Protein AF-A0A9X1K9W8-F1 (afdb_monomer)

pLDDT: mean 86.73, std 12.03, range [35.12, 96.44]

Secondary structure (DSSP, 8-state):
-EEEE--GGGTTTTHHHHHH-B-SS-SSSSHHHHHHHHHHHHHTT-EEEEE-SSEEEEEEEEE-SS-EEEEEEEEEES---HHHHHHHHHHHHHHHHHTT---

Mean predicted aligned error: 5.02 Å

Structure (mmCIF, N/CA/C/O backbone):
data_AF-A0A9X1K9W8-F1
#
_entry.id   AF-A0A9X1K9W8-F1
#
loop_
_atom_site.group_PDB
_atom_site.id
_atom_site.type_symbol
_atom_site.label_atom_id
_atom_site.label_alt_id
_atom_site.label_comp_id
_atom_site.label_asym_id
_atom_site.label_entity_id
_atom_site.label_seq_id
_atom_site.pdbx_PDB_ins_code
_atom_site.Cartn_x
_atom_site.Cartn_y
_atom_site.Cartn_z
_atom_site.occupancy
_atom_site.B_iso_or_equiv
_atom_site.auth_seq_id
_atom_site.auth_comp_id
_atom_site.auth_asym_id
_atom_site.auth_atom_id
_atom_site.pdbx_PDB_model_num
ATOM 1 N N . MET A 1 1 ? -7.335 -14.159 1.766 1.00 75.75 1 MET A N 1
ATOM 2 C CA . MET A 1 1 ? -6.665 -12.857 1.565 1.00 75.75 1 MET A CA 1
ATOM 3 C C . MET A 1 1 ? -6.883 -12.482 0.119 1.00 75.75 1 MET A C 1
ATOM 5 O O . MET A 1 1 ? -6.653 -13.334 -0.727 1.00 75.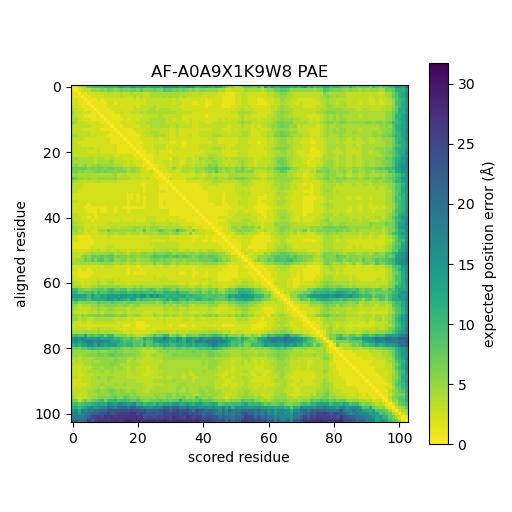75 1 MET A O 1
ATOM 9 N N . GLU A 1 2 ? -7.359 -11.272 -0.155 1.00 86.19 2 GLU A N 1
ATOM 10 C CA . GLU A 1 2 ? -7.590 -10.819 -1.528 1.00 86.19 2 GLU A CA 1
ATOM 11 C C . GLU A 1 2 ? -6.587 -9.715 -1.874 1.00 86.19 2 GLU A C 1
ATOM 13 O O . GLU A 1 2 ? -6.607 -8.653 -1.253 1.00 86.19 2 GLU A O 1
ATOM 18 N N . ILE A 1 3 ? -5.701 -9.979 -2.841 1.00 90.19 3 ILE A N 1
ATOM 19 C CA . ILE A 1 3 ? -4.721 -9.010 -3.345 1.00 90.19 3 ILE A CA 1
ATOM 20 C C . ILE A 1 3 ? -5.197 -8.510 -4.706 1.00 90.19 3 ILE A C 1
ATOM 22 O O . ILE A 1 3 ? -5.388 -9.293 -5.633 1.00 90.19 3 ILE A O 1
ATOM 26 N N . LYS A 1 4 ? -5.372 -7.196 -4.835 1.00 92.25 4 LYS A N 1
ATOM 27 C CA . LYS A 1 4 ? -5.803 -6.536 -6.070 1.00 92.25 4 LYS A CA 1
ATOM 28 C C . LYS A 1 4 ? -4.797 -5.472 -6.474 1.00 92.25 4 LYS A C 1
ATOM 30 O O . LYS A 1 4 ? -4.343 -4.686 -5.643 1.00 92.25 4 LYS A O 1
ATOM 35 N N . LYS A 1 5 ? -4.484 -5.415 -7.766 1.00 94.25 5 LYS A N 1
ATOM 36 C CA . LYS A 1 5 ? -3.740 -4.298 -8.353 1.00 94.25 5 LYS A CA 1
ATOM 37 C C . LYS A 1 5 ? -4.576 -3.022 -8.242 1.00 94.25 5 LYS A C 1
ATOM 39 O O . LYS A 1 5 ? -5.793 -3.070 -8.422 1.00 94.25 5 LYS A O 1
ATOM 44 N N . VAL A 1 6 ? -3.930 -1.905 -7.926 1.00 95.00 6 VAL A N 1
ATOM 45 C CA . VAL A 1 6 ? -4.561 -0.586 -7.847 1.00 95.00 6 VAL A CA 1
ATOM 46 C C . VAL A 1 6 ? -4.115 0.240 -9.042 1.00 95.00 6 VAL A C 1
ATOM 48 O O . VAL A 1 6 ? -2.928 0.509 -9.230 1.00 95.00 6 VAL A O 1
ATOM 51 N N . TYR A 1 7 ? -5.086 0.652 -9.845 1.00 94.19 7 TYR A N 1
ATOM 52 C CA . TYR A 1 7 ? -4.881 1.530 -10.986 1.00 94.19 7 TYR A CA 1
ATOM 53 C C . TYR A 1 7 ? -5.087 2.985 -10.584 1.00 94.19 7 TYR A C 1
ATOM 55 O O . TYR A 1 7 ? -5.914 3.302 -9.729 1.00 94.19 7 TYR A O 1
ATOM 63 N N . PHE A 1 8 ? -4.376 3.897 -11.246 1.00 93.50 8 PHE A N 1
ATOM 64 C CA . PHE A 1 8 ? -4.532 5.328 -10.987 1.00 93.50 8 PHE A CA 1
ATOM 65 C C . PHE A 1 8 ? -5.962 5.835 -11.255 1.00 93.50 8 PHE A C 1
ATOM 67 O O . PHE A 1 8 ? -6.422 6.739 -10.565 1.00 93.50 8 PHE A O 1
ATOM 74 N N . SER A 1 9 ? -6.700 5.214 -12.181 1.00 93.44 9 SER A N 1
ATOM 75 C CA . SER A 1 9 ? -8.122 5.507 -12.429 1.00 93.44 9 SER A CA 1
ATOM 76 C C . SER A 1 9 ? -9.010 5.290 -11.198 1.00 93.44 9 SER A C 1
ATOM 78 O O . SER A 1 9 ? -10.035 5.947 -11.053 1.00 93.44 9 SER A O 1
ATOM 80 N N . GLN A 1 10 ? -8.598 4.429 -10.262 1.00 94.19 10 GLN A N 1
ATOM 81 C CA . GLN A 1 10 ? -9.327 4.165 -9.019 1.00 94.19 10 GLN A CA 1
ATOM 82 C C . GLN A 1 10 ? -9.073 5.229 -7.943 1.00 94.19 10 GLN A C 1
ATOM 84 O O . GLN A 1 10 ? -9.650 5.135 -6.857 1.00 94.19 10 GLN A O 1
ATOM 89 N N . LYS A 1 11 ? -8.241 6.249 -8.215 1.00 93.50 11 LYS A N 1
ATOM 90 C CA . LYS A 1 11 ? -7.852 7.266 -7.229 1.00 93.50 11 LYS A CA 1
ATOM 91 C C . LYS A 1 11 ? -9.044 7.932 -6.560 1.00 93.50 11 LYS A C 1
ATOM 93 O O . LYS A 1 11 ? -9.058 8.019 -5.341 1.00 93.50 11 LYS A O 1
ATOM 98 N N . MET A 1 12 ? -10.050 8.339 -7.331 1.00 94.00 12 MET A N 1
ATOM 99 C CA . MET A 1 12 ? -11.246 8.980 -6.776 1.00 94.00 12 MET A CA 1
ATOM 100 C C . MET A 1 12 ? -12.009 8.040 -5.835 1.00 94.00 12 MET A C 1
ATOM 102 O O . MET A 1 12 ? -12.335 8.422 -4.717 1.00 94.00 12 MET A O 1
ATOM 106 N N . SER A 1 13 ? -12.208 6.781 -6.241 1.00 94.00 13 SER A N 1
ATOM 107 C CA . SER A 1 13 ? -12.923 5.779 -5.433 1.00 94.00 13 SER A CA 1
ATOM 108 C C . SER A 1 13 ? -12.192 5.373 -4.148 1.00 94.00 13 SER A C 1
ATOM 110 O O . SER A 1 13 ? -12.818 4.928 -3.194 1.00 94.00 13 SER A O 1
ATOM 112 N N . LEU A 1 14 ? -10.867 5.523 -4.118 1.00 94.31 14 LEU A N 1
ATOM 113 C CA . LEU A 1 14 ? -10.012 5.128 -2.999 1.00 94.31 14 LEU A CA 1
ATOM 114 C C . LEU A 1 14 ? -9.391 6.337 -2.278 1.00 94.31 14 LEU A C 1
ATOM 116 O O . LEU A 1 14 ? -8.487 6.162 -1.464 1.00 94.31 14 LEU A O 1
ATOM 120 N N . TYR A 1 15 ? -9.850 7.559 -2.563 1.00 91.94 15 TYR A N 1
ATOM 121 C CA . TYR A 1 15 ? -9.253 8.770 -2.003 1.00 91.94 15 TYR A CA 1
ATOM 122 C C . TYR A 1 15 ? -9.417 8.824 -0.482 1.00 91.94 15 TYR A C 1
ATOM 124 O O . TYR A 1 15 ? -8.426 8.891 0.240 1.00 91.94 15 TYR A O 1
ATOM 132 N N . SER A 1 16 ? -10.660 8.719 -0.004 1.00 93.56 16 SER A N 1
ATOM 133 C CA . SER A 1 16 ? -10.987 8.728 1.426 1.00 93.56 16 SER A CA 1
ATOM 134 C C . SER A 1 16 ? -10.252 7.635 2.225 1.00 93.56 16 SER A C 1
ATOM 136 O O . SER A 1 16 ? -9.537 7.988 3.166 1.00 93.56 16 SER A O 1
ATOM 138 N N . PRO A 1 17 ? -10.301 6.341 1.838 1.00 93.81 17 PRO A N 1
ATOM 139 C CA . PRO A 1 17 ? -9.628 5.290 2.604 1.00 93.81 17 PRO A CA 1
ATOM 140 C C . PRO A 1 17 ? -8.099 5.460 2.652 1.00 93.81 17 PRO A C 1
ATOM 142 O O . PRO A 1 17 ? -7.483 5.338 3.710 1.00 93.81 17 PRO A O 1
ATOM 145 N N . ILE A 1 18 ? -7.455 5.839 1.541 1.00 94.19 18 ILE A N 1
ATOM 146 C CA . ILE A 1 18 ? -5.997 6.065 1.520 1.00 94.19 18 ILE A CA 1
ATOM 147 C C . ILE A 1 18 ? -5.603 7.329 2.295 1.00 94.19 18 ILE A C 1
ATOM 149 O O . ILE A 1 18 ? -4.522 7.373 2.884 1.00 94.19 18 ILE A O 1
ATOM 153 N N . GLN A 1 19 ? -6.478 8.334 2.357 1.00 93.44 19 GLN A N 1
ATOM 154 C CA . GLN A 1 19 ? -6.256 9.527 3.173 1.00 93.44 19 GLN A CA 1
ATOM 155 C C . GLN A 1 19 ? -6.365 9.241 4.679 1.00 93.44 19 GLN A C 1
ATOM 157 O O . GLN A 1 19 ? -5.779 9.962 5.487 1.00 93.44 19 GLN A O 1
ATOM 162 N N . GLN A 1 20 ? -7.063 8.176 5.071 1.00 92.44 20 GLN A N 1
ATOM 163 C CA . GLN A 1 20 ? -7.092 7.690 6.452 1.00 92.44 20 GLN A CA 1
ATOM 164 C C . GLN A 1 20 ? -5.941 6.724 6.748 1.00 92.44 20 GLN A C 1
ATOM 166 O O . GLN A 1 20 ? -5.493 6.630 7.892 1.00 92.44 20 GLN A O 1
ATOM 171 N N . ALA A 1 21 ? -5.415 6.057 5.718 1.00 94.00 21 ALA A N 1
ATOM 172 C CA . ALA A 1 21 ? -4.337 5.100 5.872 1.00 94.00 21 ALA A CA 1
ATOM 173 C C . ALA A 1 21 ? -3.049 5.755 6.401 1.00 94.00 21 ALA A C 1
ATOM 175 O O . ALA A 1 21 ? -2.665 6.864 6.001 1.00 94.00 21 ALA A O 1
ATOM 176 N N . LYS A 1 22 ? -2.366 5.054 7.307 1.00 92.69 22 LYS A N 1
ATOM 177 C CA . LYS A 1 22 ? -1.124 5.507 7.950 1.00 92.69 22 LYS A CA 1
ATOM 178 C C . LYS A 1 22 ? 0.041 4.610 7.567 1.00 92.69 22 LYS A C 1
ATOM 180 O O . LYS A 1 22 ? -0.139 3.413 7.357 1.00 92.69 22 LYS A O 1
ATOM 185 N N . GLN A 1 23 ? 1.237 5.192 7.510 1.00 92.25 23 GLN A N 1
ATOM 186 C CA . GLN A 1 23 ? 2.458 4.407 7.344 1.00 92.25 23 GLN A CA 1
ATOM 187 C C . GLN A 1 23 ? 2.810 3.756 8.693 1.00 92.25 23 GLN A C 1
ATOM 189 O O . GLN A 1 23 ? 2.979 4.485 9.672 1.00 92.25 23 GLN A O 1
ATOM 194 N N . PRO A 1 24 ? 2.880 2.416 8.787 1.00 89.25 24 PRO A N 1
ATOM 195 C CA . PRO A 1 24 ? 3.262 1.732 10.022 1.00 89.25 24 PRO A CA 1
ATOM 196 C C . PRO A 1 24 ? 4.777 1.789 10.261 1.00 89.25 24 PRO A C 1
ATOM 198 O O . PRO A 1 24 ? 5.239 1.598 11.379 1.00 89.25 24 PRO A O 1
ATOM 201 N N . LEU A 1 25 ? 5.545 2.028 9.197 1.00 86.62 25 LEU A N 1
ATOM 202 C CA . LEU A 1 25 ? 7.000 2.071 9.167 1.00 86.62 25 LEU A CA 1
ATOM 203 C C . LEU A 1 25 ? 7.434 3.395 8.523 1.00 86.62 25 LEU A C 1
ATOM 205 O O . LEU A 1 25 ? 6.760 3.844 7.591 1.00 86.62 25 LEU A O 1
ATOM 209 N N . PRO A 1 26 ? 8.538 4.009 8.976 1.00 86.31 26 PRO A N 1
ATOM 210 C CA . PRO A 1 26 ? 8.988 5.319 8.510 1.00 86.31 26 PRO A CA 1
ATOM 211 C C . PRO A 1 26 ? 9.726 5.222 7.162 1.00 86.31 26 PRO A C 1
ATOM 213 O O . PRO A 1 26 ? 10.903 5.550 7.062 1.00 86.31 26 PRO A O 1
ATOM 216 N N . PHE A 1 27 ? 9.044 4.750 6.114 1.00 8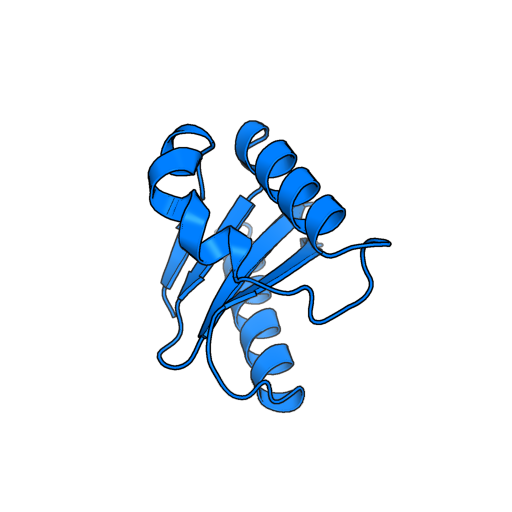5.00 27 PHE A N 1
ATOM 217 C CA . PHE A 1 27 ? 9.595 4.742 4.750 1.00 85.00 27 PHE A CA 1
ATOM 218 C C . PHE A 1 27 ? 9.746 6.161 4.183 1.00 85.00 27 PHE A C 1
ATOM 220 O O . PHE A 1 27 ? 10.609 6.399 3.342 1.00 85.00 27 PHE A O 1
ATOM 227 N N . PHE A 1 28 ? 8.891 7.084 4.634 1.00 92.06 28 PHE A N 1
ATOM 228 C CA . PHE A 1 28 ? 8.821 8.476 4.191 1.00 92.06 28 PHE A CA 1
ATOM 229 C C . PHE A 1 28 ? 8.762 9.420 5.392 1.00 92.06 28 PHE A C 1
ATOM 231 O O . PHE A 1 28 ? 8.316 9.031 6.476 1.00 92.06 28 PHE A O 1
ATOM 238 N N . GLN A 1 29 ? 9.132 10.688 5.191 1.00 92.50 29 GLN A N 1
ATOM 239 C CA . GLN A 1 29 ? 9.162 11.688 6.264 1.00 92.50 29 GLN A CA 1
ATOM 240 C C . GLN A 1 29 ? 7.760 12.021 6.788 1.00 92.50 29 GLN A C 1
ATOM 242 O O . GLN A 1 29 ? 7.600 12.427 7.936 1.00 92.50 29 GLN A O 1
ATOM 247 N N . SER A 1 30 ? 6.724 11.829 5.966 1.00 94.81 30 SER A N 1
ATOM 248 C CA . SER A 1 30 ? 5.337 12.083 6.358 1.00 94.81 30 SER A CA 1
ATOM 249 C C . SER A 1 30 ? 4.351 11.075 5.767 1.00 94.81 30 SER A C 1
ATOM 251 O O . SER A 1 30 ? 4.593 10.450 4.732 1.00 94.81 30 SER A O 1
ATOM 253 N N . HIS A 1 31 ? 3.180 10.954 6.404 1.00 94.56 31 HIS A N 1
ATOM 254 C CA . HIS A 1 31 ? 2.067 10.169 5.860 1.00 94.56 31 HIS A CA 1
ATOM 255 C C . HIS A 1 31 ? 1.623 10.678 4.484 1.00 94.56 31 HIS A C 1
ATOM 257 O O . HIS A 1 31 ? 1.277 9.876 3.621 1.00 94.56 31 HIS A O 1
ATOM 263 N N . GLN A 1 32 ? 1.648 11.996 4.271 1.00 94.38 32 GLN A N 1
ATOM 264 C CA . GLN A 1 32 ? 1.260 12.597 2.998 1.00 94.38 32 GLN A CA 1
ATOM 265 C C . GLN A 1 32 ? 2.231 12.198 1.881 1.00 94.38 32 GLN A C 1
ATOM 267 O O . GLN A 1 32 ? 1.798 11.724 0.834 1.00 94.38 32 GLN A O 1
ATOM 272 N N . GLU A 1 33 ? 3.537 12.275 2.142 1.00 95.69 33 GLU A N 1
ATOM 273 C CA . GLU A 1 33 ? 4.568 11.857 1.190 1.00 95.69 33 GLU A CA 1
ATOM 274 C C . GLU A 1 33 ? 4.432 10.371 0.814 1.00 95.69 33 GLU A C 1
ATOM 276 O O . GLU A 1 33 ? 4.490 10.014 -0.366 1.00 95.69 33 GLU A O 1
ATOM 281 N N . SER A 1 34 ? 4.154 9.511 1.800 1.00 95.88 34 SER A N 1
ATOM 282 C CA . SER A 1 34 ? 3.855 8.092 1.576 1.00 95.88 34 SER A CA 1
ATOM 283 C C . SER A 1 34 ? 2.619 7.899 0.680 1.00 95.88 34 SER A C 1
ATOM 285 O O . SER A 1 34 ? 2.669 7.140 -0.293 1.00 95.88 34 SER A 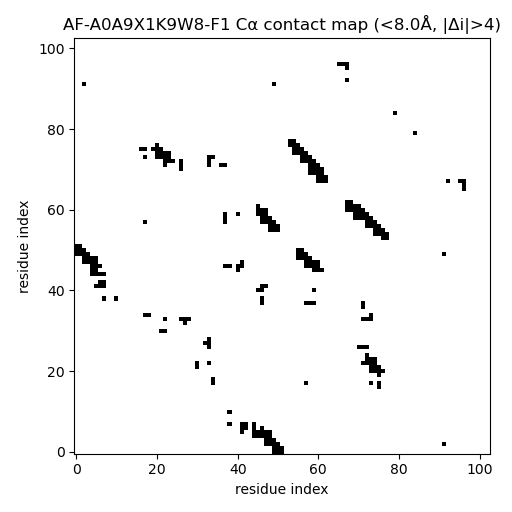O 1
ATOM 287 N N . ARG A 1 35 ? 1.514 8.616 0.918 1.00 95.81 35 ARG A N 1
ATOM 288 C CA . ARG A 1 35 ? 0.301 8.543 0.073 1.00 95.81 35 ARG A CA 1
ATOM 289 C C . ARG A 1 35 ? 0.558 9.026 -1.353 1.00 95.81 35 ARG A C 1
ATOM 291 O O . ARG A 1 35 ? 0.110 8.395 -2.313 1.00 95.81 35 ARG A O 1
ATOM 298 N N . ASP A 1 36 ? 1.330 10.092 -1.521 1.00 95.00 36 ASP A N 1
ATOM 299 C CA . ASP A 1 36 ? 1.684 10.611 -2.842 1.00 95.00 36 ASP A CA 1
ATOM 300 C C . ASP A 1 36 ? 2.621 9.658 -3.594 1.00 95.00 36 ASP A C 1
ATOM 302 O O . ASP A 1 36 ? 2.462 9.434 -4.800 1.00 95.00 36 ASP A O 1
ATOM 306 N N . ALA A 1 37 ? 3.567 9.022 -2.897 1.00 95.31 37 ALA A N 1
ATOM 307 C CA . ALA A 1 37 ? 4.403 7.960 -3.454 1.00 95.31 37 ALA A CA 1
ATOM 308 C C . ALA A 1 37 ? 3.577 6.737 -3.893 1.00 95.31 37 ALA A C 1
ATOM 310 O O . ALA A 1 37 ? 3.843 6.158 -4.955 1.00 95.31 37 ALA A O 1
ATOM 311 N N . PHE A 1 38 ? 2.541 6.369 -3.132 1.00 96.44 38 PHE A N 1
ATOM 312 C CA . PHE A 1 38 ? 1.603 5.312 -3.512 1.00 96.44 38 PHE A CA 1
ATOM 313 C C . PHE A 1 38 ? 0.889 5.649 -4.828 1.00 96.44 38 PHE A C 1
ATOM 315 O O . PHE A 1 38 ? 0.930 4.860 -5.775 1.00 96.44 38 PHE A O 1
ATOM 322 N N . TRP A 1 39 ? 0.319 6.852 -4.950 1.00 95.75 39 TRP A N 1
ATOM 323 C CA . TRP A 1 39 ? -0.376 7.268 -6.172 1.00 95.75 39 TRP A CA 1
ATOM 324 C C . TRP A 1 39 ? 0.544 7.385 -7.388 1.00 95.75 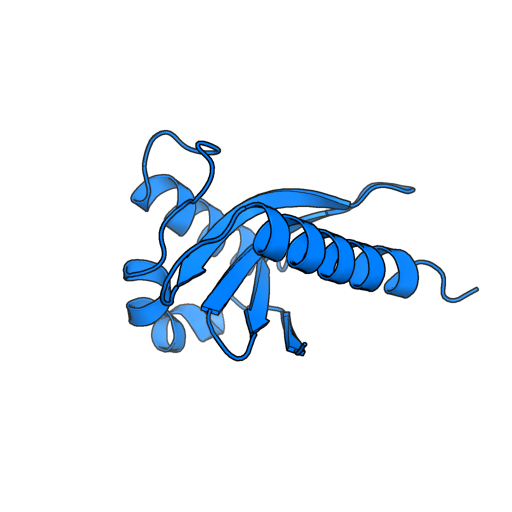39 TRP A C 1
ATOM 326 O O . TRP A 1 39 ? 0.152 7.003 -8.495 1.00 95.75 39 TRP A O 1
ATOM 336 N N . ARG A 1 40 ? 1.783 7.856 -7.201 1.00 95.06 40 ARG A N 1
ATOM 337 C CA . ARG A 1 40 ? 2.809 7.834 -8.257 1.00 95.06 40 ARG A CA 1
ATOM 338 C C . ARG A 1 40 ? 3.107 6.406 -8.719 1.00 95.06 40 ARG A C 1
ATOM 340 O O . ARG A 1 40 ? 3.230 6.168 -9.918 1.00 95.06 40 ARG A O 1
ATOM 347 N N . SER A 1 41 ? 3.163 5.450 -7.795 1.00 93.88 41 SER A N 1
ATOM 348 C CA . SER A 1 41 ? 3.398 4.035 -8.112 1.00 93.88 41 SER A CA 1
ATO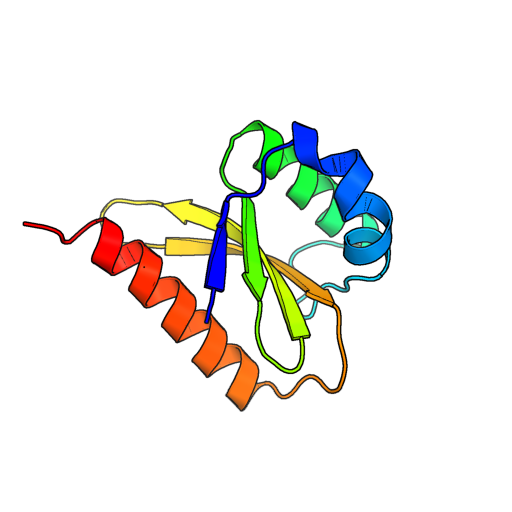M 349 C C . SER A 1 41 ? 2.195 3.370 -8.785 1.00 93.88 41 SER A C 1
ATOM 351 O O . SER A 1 41 ? 2.379 2.532 -9.665 1.00 93.88 41 SER A O 1
ATOM 353 N N . ALA A 1 42 ? 0.968 3.782 -8.451 1.00 92.56 42 ALA A N 1
ATOM 354 C CA . ALA A 1 42 ? -0.245 3.319 -9.127 1.00 92.56 42 ALA A CA 1
ATOM 355 C C . ALA A 1 42 ? -0.268 3.712 -10.616 1.00 92.56 42 ALA A C 1
ATOM 357 O O . ALA A 1 42 ? -0.697 2.914 -11.448 1.00 92.56 42 ALA A O 1
ATOM 358 N N . LYS A 1 43 ? 0.267 4.891 -10.984 1.00 91.19 43 LYS A N 1
ATOM 359 C CA . LYS A 1 43 ? 0.467 5.274 -12.401 1.00 91.19 43 LYS A CA 1
ATOM 360 C C . LYS A 1 43 ? 1.427 4.331 -13.127 1.00 91.19 43 LYS A C 1
ATOM 362 O O . LYS A 1 43 ? 1.189 3.983 -14.276 1.00 91.19 43 LYS A O 1
ATOM 367 N N . LYS A 1 44 ? 2.481 3.888 -12.435 1.00 89.88 44 LYS A N 1
ATOM 368 C CA . LYS A 1 44 ? 3.458 2.904 -12.932 1.00 89.88 44 LYS A CA 1
ATOM 369 C C . LYS A 1 44 ? 2.971 1.460 -12.823 1.00 89.88 44 LYS A C 1
ATOM 371 O O . LYS A 1 44 ? 3.730 0.545 -13.108 1.00 89.88 44 LYS A O 1
ATOM 376 N N . GLN A 1 45 ? 1.723 1.251 -12.401 1.00 88.31 45 GLN A N 1
ATOM 377 C CA . GLN A 1 45 ? 1.130 -0.067 -12.231 1.00 88.31 45 GLN A CA 1
ATOM 378 C C . GLN A 1 45 ? 1.841 -0.970 -11.200 1.00 88.31 45 GLN A C 1
ATOM 380 O O . GLN A 1 45 ? 1.750 -2.195 -11.280 1.00 88.31 45 GLN A O 1
ATOM 385 N N . CYS A 1 46 ? 2.496 -0.374 -10.201 1.00 91.75 46 CYS A N 1
ATOM 386 C CA . CYS A 1 46 ? 3.232 -1.082 -9.145 1.00 91.75 46 CYS A CA 1
ATOM 387 C C . CYS A 1 46 ? 2.574 -0.955 -7.760 1.00 91.75 46 CYS A C 1
ATOM 389 O O . CYS A 1 46 ? 3.244 -1.134 -6.745 1.00 91.75 46 CYS A O 1
ATOM 391 N N . ALA A 1 47 ? 1.286 -0.609 -7.705 1.00 94.88 47 ALA A N 1
ATOM 392 C CA . ALA A 1 47 ? 0.530 -0.433 -6.468 1.00 94.88 47 ALA A CA 1
ATOM 393 C C . ALA A 1 47 ? -0.533 -1.523 -6.306 1.00 94.88 47 ALA A C 1
ATOM 395 O O . ALA A 1 47 ? -1.178 -1.936 -7.273 1.00 94.88 47 ALA A O 1
ATOM 396 N N . PHE A 1 48 ? -0.726 -1.967 -5.071 1.00 95.06 48 PHE A N 1
ATOM 397 C CA . PHE A 1 48 ? -1.611 -3.066 -4.717 1.00 95.06 48 PHE A CA 1
ATOM 398 C C . PHE A 1 48 ? -2.367 -2.740 -3.434 1.00 95.06 48 PHE A C 1
ATOM 400 O O . PHE A 1 48 ? -1.910 -1.957 -2.601 1.00 95.06 48 PHE A O 1
ATOM 407 N N . LYS A 1 49 ? -3.528 -3.368 -3.281 1.00 94.56 49 LYS A N 1
ATOM 408 C CA . LYS A 1 49 ? -4.275 -3.428 -2.031 1.00 94.56 49 LYS A CA 1
ATOM 409 C C . LYS A 1 49 ? -4.452 -4.885 -1.634 1.00 94.56 49 LYS A C 1
ATOM 411 O O . LYS A 1 49 ? -4.792 -5.712 -2.480 1.00 94.56 49 LYS A O 1
ATOM 416 N N . ALA A 1 50 ? -4.243 -5.191 -0.364 1.00 92.69 50 ALA A N 1
ATOM 417 C CA . ALA A 1 50 ? -4.540 -6.485 0.222 1.00 92.69 50 ALA A CA 1
ATOM 418 C C . ALA A 1 50 ? -5.576 -6.305 1.326 1.00 92.69 50 ALA A C 1
ATOM 420 O O . ALA A 1 50 ? -5.315 -5.639 2.331 1.00 92.69 50 ALA A O 1
ATOM 421 N N . VAL A 1 51 ? -6.741 -6.921 1.144 1.00 89.75 51 VAL A N 1
ATOM 422 C CA . VAL A 1 51 ? -7.859 -6.831 2.085 1.00 89.75 51 VAL A CA 1
ATOM 423 C C . VAL A 1 51 ? -7.843 -8.038 3.022 1.00 89.75 51 VAL A C 1
ATOM 425 O O . VAL A 1 51 ? -7.869 -9.197 2.583 1.00 89.75 51 VAL A O 1
ATOM 428 N N . SER A 1 52 ? -7.810 -7.757 4.325 1.00 83.12 52 SER A N 1
ATOM 429 C CA . SER A 1 52 ? -8.035 -8.734 5.391 1.00 83.12 52 SER A CA 1
ATOM 430 C C . SER A 1 52 ? -9.375 -8.463 6.086 1.00 83.12 52 SER A C 1
ATOM 432 O O . SER A 1 52 ? -10.018 -7.450 5.833 1.00 83.12 52 SER A O 1
ATOM 434 N N . LYS A 1 53 ? -9.797 -9.347 7.003 1.00 81.50 53 LYS A N 1
ATOM 435 C CA . LYS A 1 53 ? -11.020 -9.132 7.800 1.00 81.50 53 LYS A CA 1
ATOM 436 C C . LYS A 1 53 ? -10.936 -7.924 8.747 1.00 81.50 53 LYS A C 1
ATOM 438 O O . LYS A 1 53 ? -11.976 -7.459 9.188 1.00 81.50 53 LYS A O 1
ATOM 443 N N . LYS A 1 54 ? -9.727 -7.482 9.122 1.00 81.94 54 LYS A N 1
ATOM 444 C CA . LYS A 1 54 ? -9.508 -6.473 10.180 1.00 81.94 54 LYS A CA 1
ATOM 445 C C . LYS A 1 54 ? -8.922 -5.155 9.678 1.00 81.94 54 LYS A C 1
ATOM 447 O O . LYS A 1 54 ? -9.179 -4.113 10.263 1.00 81.94 54 LYS A O 1
ATOM 452 N N . TYR A 1 55 ? -8.115 -5.214 8.628 1.00 86.88 55 TYR A N 1
ATOM 453 C CA . TYR A 1 55 ? -7.456 -4.049 8.051 1.00 86.88 55 TYR A CA 1
ATOM 454 C C . TYR A 1 55 ? -7.175 -4.252 6.561 1.00 86.88 55 TYR A C 1
ATOM 456 O O . TYR A 1 55 ? -7.005 -5.382 6.082 1.00 86.88 55 TYR A O 1
ATOM 464 N N . THR A 1 56 ? -7.086 -3.142 5.842 1.00 91.88 56 THR A N 1
ATOM 465 C CA . THR A 1 56 ? -6.649 -3.067 4.451 1.00 91.88 56 THR A CA 1
ATOM 466 C C . THR A 1 56 ? -5.227 -2.529 4.413 1.00 91.88 56 THR A C 1
ATOM 468 O O . THR A 1 56 ? -4.917 -1.516 5.037 1.00 91.88 56 THR A O 1
ATOM 471 N N . VAL A 1 57 ? -4.351 -3.208 3.670 1.00 93.12 57 VAL A N 1
ATOM 472 C CA . VAL A 1 57 ? -2.981 -2.742 3.427 1.00 93.12 57 VAL A CA 1
ATOM 473 C C . VAL A 1 57 ? -2.859 -2.310 1.978 1.00 93.12 57 VAL A C 1
ATOM 475 O O . VAL A 1 57 ? -3.083 -3.107 1.069 1.00 93.12 57 VAL A O 1
ATOM 478 N N . TYR A 1 58 ? -2.466 -1.065 1.759 1.00 94.94 58 TYR A N 1
ATOM 479 C CA . TYR A 1 58 ? -2.060 -0.539 0.466 1.00 94.94 58 TYR A CA 1
ATOM 480 C C . TYR A 1 58 ? -0.538 -0.525 0.416 1.00 94.94 58 TYR A C 1
ATOM 482 O O . TYR A 1 58 ? 0.116 -0.071 1.353 1.00 94.94 58 TYR A O 1
ATOM 490 N N . PHE A 1 59 ? 0.045 -1.038 -0.657 1.00 94.88 59 PHE A N 1
ATOM 491 C CA . PHE A 1 59 ? 1.494 -1.122 -0.760 1.00 94.88 59 PHE A CA 1
ATOM 492 C C . PHE A 1 59 ? 1.983 -1.041 -2.191 1.00 94.88 59 PHE A C 1
ATOM 494 O O . PHE A 1 59 ? 1.227 -1.213 -3.150 1.00 94.88 59 PHE A O 1
ATOM 501 N N . THR A 1 60 ? 3.274 -0.774 -2.325 1.00 94.62 60 THR A N 1
ATOM 502 C CA . THR A 1 60 ? 3.965 -0.786 -3.609 1.00 94.62 60 THR A CA 1
ATOM 503 C C . THR A 1 60 ? 5.055 -1.837 -3.589 1.00 94.62 60 THR A C 1
ATOM 505 O O . THR A 1 60 ? 5.655 -2.095 -2.544 1.00 94.62 60 THR A O 1
ATOM 508 N N . ILE A 1 61 ? 5.300 -2.449 -4.746 1.00 91.12 61 ILE A N 1
ATOM 509 C CA . ILE A 1 61 ? 6.374 -3.429 -4.901 1.00 91.12 61 ILE A CA 1
ATOM 510 C C . ILE A 1 61 ? 7.357 -2.984 -5.978 1.00 91.12 61 ILE A C 1
ATOM 512 O O . ILE A 1 61 ? 6.960 -2.440 -7.011 1.00 91.12 61 ILE A O 1
ATOM 516 N N . ALA A 1 62 ? 8.633 -3.268 -5.754 1.00 87.81 62 ALA A N 1
ATOM 517 C CA . ALA A 1 62 ? 9.623 -3.420 -6.807 1.00 87.81 62 ALA A CA 1
ATOM 518 C C . ALA A 1 62 ? 9.965 -4.907 -6.928 1.00 87.81 62 ALA A C 1
ATOM 520 O O . ALA A 1 62 ? 10.114 -5.594 -5.918 1.00 87.81 62 ALA A O 1
ATOM 521 N N . LYS A 1 63 ? 10.053 -5.408 -8.160 1.00 78.56 63 LYS A N 1
ATOM 522 C CA . LYS A 1 63 ? 10.446 -6.792 -8.439 1.00 78.56 63 LYS A CA 1
ATOM 523 C C . LYS A 1 63 ? 11.848 -6.808 -9.040 1.00 78.56 63 LYS A C 1
ATOM 525 O O . LYS A 1 63 ? 12.108 -6.041 -9.967 1.00 78.56 63 LYS A O 1
ATOM 530 N N . SER A 1 64 ? 12.712 -7.685 -8.541 1.00 75.19 64 SER A N 1
ATOM 531 C CA . SER A 1 64 ? 13.988 -8.060 -9.163 1.00 75.19 64 SER A CA 1
ATOM 532 C C . SER A 1 64 ? 13.926 -9.535 -9.605 1.00 75.19 64 SER A C 1
ATOM 534 O O . SER A 1 64 ? 12.902 -10.203 -9.433 1.00 75.19 64 SER A O 1
ATOM 536 N N . ARG A 1 65 ? 15.010 -10.067 -10.191 1.00 68.75 65 ARG A N 1
ATOM 537 C CA . ARG A 1 65 ? 15.148 -11.511 -10.442 1.00 68.75 65 ARG A CA 1
ATOM 538 C C . ARG A 1 65 ? 15.351 -12.245 -9.108 1.00 68.75 65 ARG A C 1
ATOM 540 O O . ARG A 1 65 ? 16.482 -12.497 -8.721 1.00 68.75 65 ARG A O 1
ATOM 547 N N . GLY A 1 66 ? 14.253 -12.567 -8.428 1.00 73.56 66 GLY A N 1
ATOM 548 C CA . GLY A 1 66 ? 14.242 -13.350 -7.185 1.00 73.56 66 GLY A CA 1
ATOM 549 C C . GLY A 1 66 ? 13.695 -12.602 -5.971 1.00 73.56 66 GLY A C 1
ATOM 550 O O . GLY A 1 66 ? 13.186 -13.250 -5.061 1.00 73.56 66 GLY A O 1
ATOM 551 N N . ASP A 1 67 ? 13.689 -11.264 -5.993 1.00 81.38 67 ASP A N 1
ATOM 552 C CA . ASP A 1 67 ? 13.238 -10.468 -4.850 1.00 81.38 67 ASP A CA 1
ATOM 553 C C . ASP A 1 67 ? 11.943 -9.707 -5.130 1.00 81.38 67 ASP A C 1
ATOM 555 O O . ASP A 1 67 ? 11.689 -9.184 -6.222 1.00 81.38 67 ASP A O 1
ATOM 559 N N . VAL A 1 68 ? 11.139 -9.580 -4.076 1.00 84.62 68 VAL A N 1
ATOM 560 C CA . VAL A 1 68 ? 9.995 -8.673 -4.015 1.00 84.62 68 VAL A CA 1
ATOM 561 C C . VAL A 1 68 ? 10.236 -7.709 -2.864 1.00 84.62 68 VAL A C 1
ATOM 563 O O . VAL A 1 68 ? 10.214 -8.101 -1.700 1.00 84.62 68 VAL A O 1
ATOM 566 N N . ILE A 1 69 ? 10.455 -6.440 -3.195 1.00 88.31 69 ILE A N 1
ATOM 567 C CA . ILE A 1 69 ? 10.726 -5.383 -2.221 1.00 88.31 69 ILE A CA 1
ATOM 568 C C . ILE A 1 69 ? 9.463 -4.551 -2.036 1.00 88.31 69 ILE A C 1
ATOM 570 O O . ILE A 1 69 ? 8.943 -3.982 -2.997 1.00 88.31 69 ILE A O 1
ATOM 574 N N . PHE A 1 70 ? 8.982 -4.452 -0.798 1.00 90.56 70 PHE A N 1
ATOM 575 C CA . PHE A 1 70 ? 7.900 -3.542 -0.427 1.00 90.56 70 PHE A CA 1
ATOM 576 C C . PHE A 1 70 ? 8.490 -2.168 -0.098 1.00 90.56 70 PHE A C 1
ATOM 578 O O . PHE A 1 70 ? 9.194 -2.025 0.896 1.00 90.56 70 PHE A O 1
ATOM 585 N N . ASN A 1 71 ? 8.200 -1.159 -0.922 1.00 88.44 71 ASN A N 1
ATOM 586 C CA . ASN A 1 71 ? 8.809 0.178 -0.797 1.00 88.44 71 ASN A CA 1
ATOM 587 C C . ASN A 1 71 ? 7.915 1.196 -0.083 1.00 88.44 71 ASN A C 1
ATOM 589 O O . ASN A 1 71 ? 8.344 2.300 0.240 1.00 88.44 71 ASN A O 1
ATOM 593 N N . ASN A 1 72 ? 6.639 0.868 0.091 1.00 94.31 72 ASN A N 1
ATOM 594 C CA . ASN A 1 72 ? 5.667 1.728 0.738 1.00 94.31 72 ASN A CA 1
ATOM 595 C C . ASN A 1 72 ? 4.546 0.865 1.302 1.00 94.31 72 ASN A C 1
ATOM 597 O O . ASN A 1 72 ? 4.068 -0.036 0.610 1.00 94.31 72 ASN A O 1
ATOM 601 N N . LEU A 1 73 ? 4.126 1.154 2.529 1.00 94.12 73 LEU A N 1
ATOM 602 C CA . LEU A 1 73 ? 3.077 0.436 3.241 1.00 94.12 73 LEU A CA 1
ATOM 603 C C . LEU A 1 73 ? 2.156 1.451 3.912 1.00 94.12 73 LEU A C 1
ATOM 605 O O . LEU A 1 73 ? 2.609 2.311 4.660 1.00 94.12 73 LEU A O 1
ATOM 609 N N . LEU A 1 74 ? 0.863 1.329 3.649 1.00 94.62 74 LEU A N 1
ATOM 610 C CA . LEU A 1 74 ? -0.203 2.171 4.174 1.00 94.62 74 LEU A CA 1
ATOM 611 C C . LEU A 1 74 ? -1.293 1.258 4.727 1.00 94.62 74 LEU A C 1
ATOM 613 O O . LEU A 1 74 ? -1.749 0.353 4.032 1.00 94.62 74 LEU A O 1
ATOM 617 N N . ILE A 1 75 ? -1.709 1.479 5.969 1.00 92.88 75 ILE A N 1
ATOM 618 C CA . ILE A 1 75 ? -2.686 0.629 6.654 1.00 92.88 75 ILE A CA 1
ATOM 619 C C . ILE A 1 75 ? -3.906 1.444 7.045 1.00 92.88 75 ILE A C 1
ATOM 621 O O . ILE A 1 75 ? -3.786 2.507 7.650 1.00 92.88 75 ILE A O 1
ATOM 625 N N . GLU A 1 76 ? -5.066 0.895 6.717 1.00 91.69 76 GLU A N 1
ATOM 626 C CA . GLU A 1 76 ? -6.393 1.372 7.080 1.00 91.69 76 GLU A CA 1
ATOM 627 C C . GLU A 1 76 ? -7.100 0.279 7.901 1.00 91.69 76 GLU A C 1
ATOM 629 O O . GLU A 1 76 ? -7.149 -0.873 7.468 1.00 91.69 76 GLU A O 1
ATOM 634 N N . GLY A 1 77 ? -7.648 0.613 9.071 1.00 83.44 77 GLY A N 1
ATOM 635 C CA . GLY A 1 77 ? -8.348 -0.332 9.955 1.00 83.44 77 GLY A CA 1
ATOM 636 C C . GLY A 1 77 ? -7.779 -0.389 11.375 1.00 83.44 77 GLY A C 1
ATOM 637 O O . GLY A 1 77 ? -6.797 0.283 11.695 1.00 83.44 77 GLY A O 1
ATOM 638 N N . GLU A 1 78 ? -8.427 -1.172 12.239 1.00 73.00 78 GLU A N 1
ATOM 639 C CA . GLU A 1 78 ? -8.127 -1.219 13.676 1.00 73.00 78 GLU A CA 1
ATOM 640 C C . GLU A 1 78 ? -6.973 -2.161 14.067 1.00 73.00 78 GLU A C 1
ATOM 642 O O . GLU A 1 78 ? -6.546 -3.038 13.315 1.00 73.00 78 GLU A O 1
ATOM 647 N N . THR A 1 79 ? -6.490 -1.921 15.291 1.00 65.25 79 THR A N 1
ATOM 648 C CA . THR A 1 79 ? -5.401 -2.534 16.069 1.00 65.25 79 THR A CA 1
ATOM 649 C C . THR A 1 79 ? -4.333 -3.281 15.275 1.00 65.25 79 THR A C 1
ATOM 651 O O . THR A 1 79 ? -4.429 -4.468 14.949 1.00 65.25 79 THR A O 1
ATOM 654 N N . PHE A 1 80 ? -3.240 -2.561 15.053 1.00 71.88 80 PHE A N 1
ATOM 655 C CA . PHE A 1 80 ? -2.032 -3.05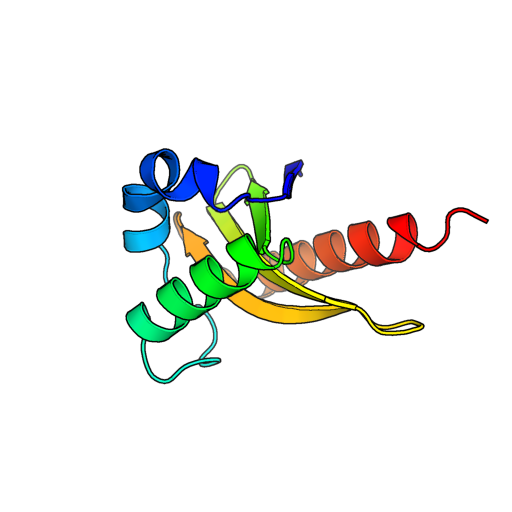9 14.428 1.00 71.88 80 PHE A CA 1
ATOM 656 C C . PHE A 1 80 ? -1.214 -3.928 15.398 1.00 71.88 80 PHE A C 1
ATOM 658 O O . PHE A 1 80 ? -0.697 -3.448 16.402 1.00 71.88 80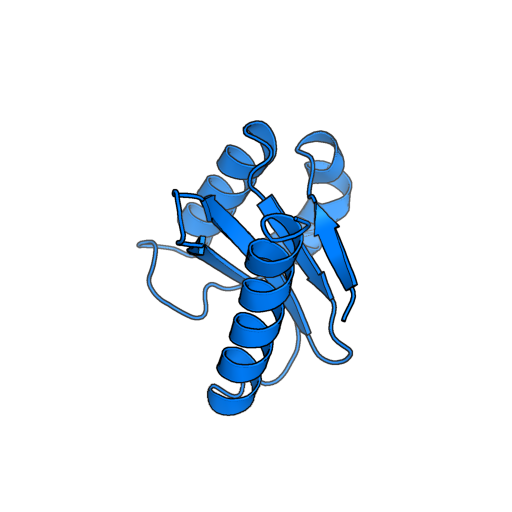 PHE A O 1
ATOM 665 N N . GLU A 1 81 ? -1.064 -5.214 15.077 1.00 84.56 81 GLU A N 1
ATOM 666 C CA . GLU A 1 81 ? -0.159 -6.127 15.780 1.00 84.56 81 GLU A CA 1
ATOM 667 C C . GLU A 1 81 ? 0.992 -6.538 14.859 1.00 84.56 81 GLU A C 1
ATOM 669 O O . GLU A 1 81 ? 0.773 -7.242 13.868 1.00 84.56 81 GLU A O 1
ATOM 674 N N . TRP A 1 82 ? 2.227 -6.181 15.225 1.00 85.44 82 TRP A N 1
ATOM 675 C CA . TRP A 1 82 ? 3.431 -6.451 14.428 1.00 85.44 82 TRP A CA 1
ATOM 676 C C . TRP A 1 82 ? 3.546 -7.908 13.970 1.00 85.44 82 TRP A C 1
ATOM 678 O O . TRP A 1 82 ? 3.729 -8.175 12.786 1.00 85.44 82 TRP A O 1
ATOM 688 N N . LYS A 1 83 ? 3.363 -8.874 14.879 1.00 86.69 83 LYS A N 1
ATOM 689 C CA . LYS A 1 83 ? 3.464 -10.308 14.553 1.00 86.69 83 LYS A CA 1
ATOM 690 C C . LYS A 1 83 ? 2.445 -10.744 13.493 1.00 86.69 83 LYS A C 1
ATOM 692 O O . LYS A 1 83 ? 2.770 -11.545 12.618 1.00 86.69 83 LYS A O 1
ATOM 697 N N . LYS A 1 84 ? 1.210 -10.238 13.568 1.00 84.94 84 LYS A N 1
ATOM 698 C CA . LYS A 1 84 ? 0.159 -10.545 12.584 1.00 84.94 84 LYS A CA 1
ATOM 699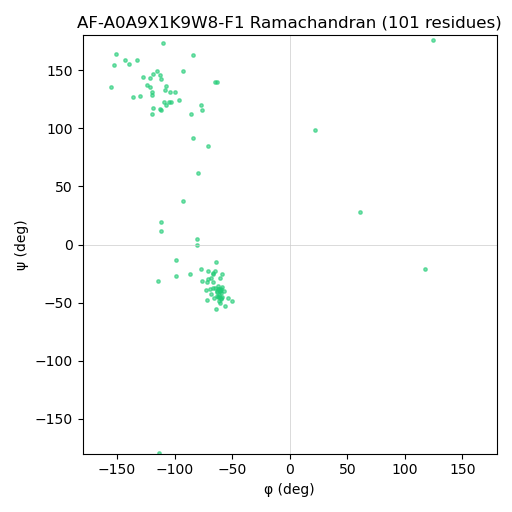 C C . LYS A 1 84 ? 0.432 -9.836 11.264 1.00 84.94 84 LYS A C 1
ATOM 701 O O . LYS A 1 84 ? 0.249 -10.445 10.215 1.00 84.94 84 LYS A O 1
ATOM 706 N N . PHE A 1 85 ? 0.904 -8.595 11.324 1.00 84.62 85 PHE A N 1
ATOM 707 C CA . PHE A 1 85 ? 1.280 -7.823 10.151 1.00 84.62 85 PHE A CA 1
ATOM 708 C C . PHE A 1 85 ? 2.419 -8.479 9.367 1.00 84.62 85 PHE A C 1
ATOM 710 O O . PHE A 1 85 ? 2.274 -8.693 8.170 1.00 84.62 85 PHE A O 1
ATOM 717 N N . PHE A 1 86 ? 3.509 -8.887 10.022 1.00 87.12 86 PHE A N 1
ATOM 718 C CA . PHE A 1 86 ? 4.627 -9.542 9.336 1.00 87.12 86 PHE A CA 1
ATOM 719 C C . PHE A 1 86 ? 4.210 -10.853 8.668 1.00 87.12 86 PHE A C 1
ATOM 721 O O . PHE A 1 86 ? 4.526 -11.059 7.502 1.00 87.12 86 PHE A O 1
ATOM 728 N N . ARG A 1 87 ? 3.412 -11.691 9.346 1.00 88.25 87 ARG A N 1
ATOM 729 C CA . ARG A 1 87 ? 2.839 -12.904 8.731 1.00 88.25 87 ARG A CA 1
ATOM 730 C C . ARG A 1 87 ? 1.964 -12.582 7.518 1.00 88.25 87 ARG A C 1
ATOM 732 O O . ARG A 1 87 ? 1.974 -13.313 6.532 1.00 88.25 87 ARG A O 1
ATOM 739 N N . TYR A 1 88 ? 1.199 -11.495 7.587 1.00 87.56 88 TYR A N 1
ATOM 740 C CA . TYR A 1 88 ? 0.357 -11.047 6.482 1.00 87.56 88 TYR A CA 1
ATOM 741 C C . TYR A 1 88 ? 1.185 -10.550 5.288 1.00 87.56 88 TYR A C 1
ATOM 743 O O . TYR A 1 88 ? 0.905 -10.916 4.146 1.00 87.56 88 TYR A O 1
ATOM 751 N N . MET A 1 89 ? 2.241 -9.778 5.547 1.00 87.94 89 MET A N 1
ATOM 752 C CA . MET A 1 89 ? 3.163 -9.302 4.516 1.00 87.94 89 MET A CA 1
ATOM 753 C C . MET A 1 89 ? 3.969 -10.440 3.891 1.00 87.94 89 MET A C 1
ATOM 755 O O . MET A 1 89 ? 4.149 -10.455 2.678 1.00 87.94 89 MET A O 1
ATOM 759 N N . GLU A 1 90 ? 4.381 -11.433 4.679 1.00 88.62 90 GLU A N 1
ATOM 760 C CA . GLU A 1 90 ? 5.026 -12.646 4.175 1.00 88.62 90 GLU A CA 1
ATOM 761 C C . GLU A 1 90 ? 4.095 -13.420 3.228 1.00 88.62 90 GLU A C 1
ATOM 763 O O . GLU A 1 90 ? 4.499 -13.806 2.131 1.00 88.62 90 GLU A O 1
ATOM 768 N N . ALA A 1 91 ? 2.819 -13.587 3.597 1.00 87.38 91 ALA A N 1
ATOM 769 C CA . ALA A 1 91 ? 1.825 -14.198 2.717 1.00 87.38 91 ALA A CA 1
ATOM 770 C C . ALA A 1 91 ? 1.644 -13.401 1.411 1.00 87.38 91 ALA A C 1
ATOM 772 O O . ALA A 1 91 ? 1.525 -13.997 0.338 1.00 87.38 91 ALA A O 1
ATOM 773 N N . CYS A 1 92 ? 1.671 -12.063 1.478 1.00 87.75 92 CYS A N 1
ATOM 774 C CA . CYS A 1 92 ? 1.657 -11.209 0.289 1.00 87.75 92 CYS A CA 1
ATOM 775 C C . CYS A 1 92 ? 2.909 -11.416 -0.574 1.00 87.75 92 CYS A C 1
ATOM 777 O O . CYS A 1 92 ? 2.795 -11.543 -1.790 1.00 87.75 92 CYS A O 1
ATOM 779 N N . ALA A 1 93 ? 4.096 -11.487 0.032 1.00 86.94 93 ALA A N 1
ATOM 780 C CA . ALA A 1 93 ? 5.353 -11.713 -0.679 1.00 86.94 93 ALA A CA 1
ATOM 781 C C . ALA A 1 93 ? 5.332 -13.048 -1.435 1.00 86.94 93 ALA A C 1
ATOM 783 O O . ALA A 1 93 ? 5.610 -13.082 -2.634 1.00 86.94 93 ALA A O 1
ATOM 784 N N . ARG A 1 94 ? 4.897 -14.127 -0.766 1.00 85.38 94 ARG A N 1
ATOM 785 C CA . ARG A 1 94 ? 4.744 -15.461 -1.369 1.00 85.38 94 ARG A CA 1
ATOM 786 C C . ARG A 1 94 ? 3.808 -15.444 -2.575 1.00 85.38 94 ARG A C 1
ATOM 788 O O . ARG A 1 94 ? 4.119 -16.081 -3.570 1.00 85.38 94 ARG A O 1
ATOM 795 N N . PHE A 1 95 ? 2.707 -14.688 -2.534 1.00 84.25 95 PHE A N 1
ATOM 796 C CA . PHE A 1 95 ? 1.828 -14.525 -3.698 1.00 84.25 95 PHE A CA 1
ATOM 797 C C . PHE A 1 95 ? 2.575 -13.941 -4.909 1.00 84.25 95 PHE A C 1
ATOM 799 O O . PHE A 1 95 ? 2.438 -14.450 -6.018 1.00 84.25 95 PHE A O 1
ATOM 806 N N . PHE A 1 96 ? 3.397 -12.905 -4.714 1.00 81.75 96 PHE A N 1
ATOM 807 C CA . PHE A 1 96 ? 4.131 -12.275 -5.817 1.00 81.75 96 PHE A CA 1
ATOM 808 C C . PHE A 1 96 ? 5.331 -13.078 -6.311 1.00 81.75 96 PHE A C 1
ATOM 810 O O . PHE A 1 96 ? 5.636 -12.980 -7.498 1.00 81.75 96 PHE A O 1
ATOM 817 N N . ILE A 1 97 ? 5.988 -13.838 -5.432 1.00 76.69 97 ILE A N 1
ATOM 818 C CA . ILE A 1 97 ? 7.073 -14.758 -5.796 1.00 76.69 97 ILE A CA 1
ATOM 819 C C . ILE A 1 97 ? 6.495 -15.964 -6.547 1.00 76.69 97 ILE A C 1
ATOM 821 O O . ILE A 1 97 ? 6.950 -16.280 -7.640 1.00 76.69 97 ILE A O 1
ATOM 825 N N . ASN A 1 98 ? 5.422 -16.580 -6.041 1.00 70.44 98 ASN A N 1
ATOM 826 C CA . ASN A 1 98 ? 4.786 -17.730 -6.692 1.00 70.44 98 ASN A CA 1
ATOM 827 C C . ASN A 1 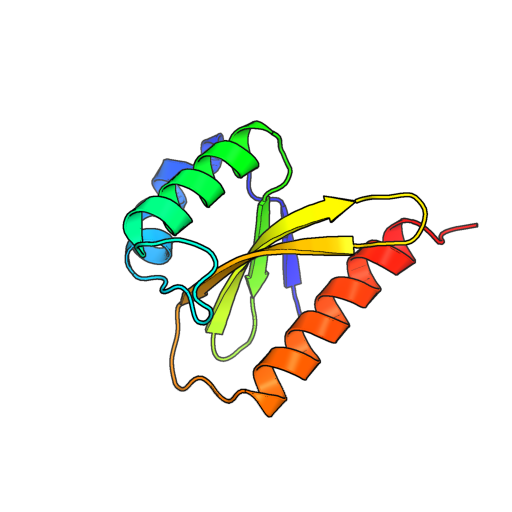98 ? 4.139 -17.366 -8.034 1.00 70.44 98 ASN A C 1
ATOM 829 O O . ASN A 1 98 ? 4.157 -18.176 -8.949 1.00 70.44 98 ASN A O 1
ATOM 833 N N . ALA A 1 99 ? 3.626 -16.140 -8.192 1.00 58.66 99 ALA A N 1
ATOM 834 C CA . ALA A 1 99 ? 3.158 -15.648 -9.490 1.00 58.66 99 ALA A CA 1
ATOM 835 C C . ALA A 1 99 ? 4.282 -15.517 -10.541 1.00 58.66 99 ALA A C 1
ATOM 837 O O . ALA A 1 99 ? 3.989 -15.338 -11.719 1.00 58.66 99 ALA A O 1
ATOM 838 N N . VAL A 1 100 ? 5.553 -15.558 -10.123 1.00 49.69 100 VAL A N 1
ATOM 839 C CA . VAL A 1 100 ? 6.737 -15.591 -10.999 1.00 49.69 100 VAL A CA 1
ATOM 840 C C . VAL A 1 100 ? 7.269 -17.026 -11.154 1.00 49.69 100 VAL A C 1
ATOM 842 O O . VAL A 1 100 ? 7.815 -17.346 -12.202 1.00 49.69 100 VAL A O 1
ATOM 845 N N . CYS A 1 101 ? 7.051 -17.903 -10.168 1.00 35.44 101 CYS A N 1
ATOM 846 C CA . CYS A 1 101 ? 7.425 -19.325 -10.190 1.00 35.44 101 CYS A CA 1
ATOM 847 C C . CYS A 1 101 ? 6.310 -20.262 -10.699 1.00 35.44 101 CYS A C 1
ATOM 849 O O . CYS A 1 101 ? 6.168 -21.375 -10.192 1.00 35.44 101 CYS A O 1
ATOM 851 N N . ILE A 1 102 ? 5.529 -19.842 -11.698 1.00 37.12 102 ILE A N 1
ATOM 852 C CA . ILE A 1 102 ? 4.863 -20.814 -12.574 1.00 37.12 102 ILE A CA 1
ATOM 853 C C . ILE A 1 102 ? 5.904 -21.173 -13.636 1.00 37.12 102 ILE A C 1
ATOM 855 O O . ILE A 1 102 ? 6.083 -20.438 -14.606 1.00 37.12 102 ILE A O 1
ATOM 859 N N . ILE A 1 103 ? 6.662 -22.234 -13.346 1.00 35.12 103 ILE A N 1
ATOM 860 C CA . ILE A 1 103 ? 7.409 -23.014 -14.341 1.00 35.12 103 ILE A CA 1
ATOM 861 C C . ILE A 1 103 ? 6.389 -23.814 -15.149 1.00 35.12 103 ILE A C 1
ATOM 863 O O . ILE A 1 103 ? 5.461 -24.361 -14.509 1.00 35.12 103 ILE A O 1
#

Sequence (103 aa):
MEIKKVYFSQKMSLYSPIQQAKQPLPFFQSHQESRDAFWRSAKKQCAFKAVSKKYTVYFTIAKSRGDVIFNNLLIEGETFEWKKFFRYMEACARFFINAVCII

Foldseek 3Di:
DDKDFAALVCCVVCVVQLVQWAFPDPLDPDSVVLSVVQSVQNPVRQWMWDDDPFKIKIWGWDDDPQDTDTSGITIGGDDDDPVVVVVVVVVVRCVVNVVVPPD

Radius of gyration: 13.14 Å; Cα contacts (8 Å, |Δi|>4): 145; chains: 1; bounding box: 28×36×30 Å

Solvent-accessible surface area (backbone atoms only — not comparable to full-atom values): 5935 Å² total; per-residue (Å²): 127,51,77,42,80,37,54,51,88,46,43,76,86,42,42,67,60,53,72,66,25,38,53,89,59,85,78,46,98,39,59,64,55,44,49,52,53,46,53,58,30,12,67,72,66,33,18,34,37,38,46,54,98,60,38,38,39,38,37,30,56,50,77,58,101,88,47,78,44,77,73,44,56,30,43,33,71,65,85,89,47,69,76,61,49,52,55,51,52,50,54,53,48,50,54,61,51,49,73,66,64,71,125

Organism: Enterococcus faecium (NCBI:txid1352)

Nearest PDB structures (foldseek):
  4ckn-assembly1_A  TM=3.982E-01  e=8.368E-01  Leishmania major
  2va0-assembly2_B  TM=3.444E-01  e=5.066E-01  Cellvibrio japonicus
  2hzm-assembly3_E  TM=3.678E-01  e=2.431E+00  Saccharomyces cerevisiae
  7lt3-assembly1_H  TM=3.688E-01  e=3.541E+00  Homo sapiens
  5oqm-assembly1_f  TM=4.445E-01  e=7.060E+00  Saccharomyces cerevisiae S288C